Protein AF-A0A2V8ILE9-F1 (afdb_monomer_lite)

Secondary structure (DSSP, 8-state):
--------EEEEEEEETTEEEEEEEEEETTEEEEEEEETTEEEEEEEESSHHHHHHHHHHHHHHHHHTT-EEE--TTS-------

Sequence (85 aa):
MHNTDDRAAILWRLRARHTTATCVLQPLAVGALLTLLQDDDVVFREAFPDAHLAEARARALRARLQGKGWHAVPIANAGCGRRRA

pLDDT: mean 82.24, std 17.35, range [37.16, 94.31]

Radius of gyration: 14.8 Å; chains: 1; bounding box: 46×27×45 Å

Structure (mmCIF, N/CA/C/O backbone):
data_AF-A0A2V8ILE9-F1
#
_entry.id   AF-A0A2V8ILE9-F1
#
loop_
_atom_site.group_PDB
_atom_site.id
_atom_site.type_symbol
_atom_site.label_atom_id
_atom_site.label_alt_id
_atom_site.label_comp_id
_atom_site.label_asym_id
_atom_site.label_entity_id
_atom_site.label_seq_id
_atom_site.pdbx_PDB_ins_code
_atom_site.Cartn_x
_atom_site.Cartn_y
_atom_site.Cartn_z
_atom_site.occupancy
_atom_site.B_iso_or_equiv
_atom_site.auth_seq_id
_atom_site.auth_comp_id
_atom_site.auth_asym_id
_atom_site.auth_atom_id
_atom_site.pdbx_PDB_model_num
ATOM 1 N N . MET A 1 1 ? 1.921 2.752 -30.521 1.00 42.81 1 MET A N 1
ATOM 2 C CA . MET A 1 1 ? 1.364 1.802 -29.535 1.00 42.81 1 MET A CA 1
ATOM 3 C C . MET A 1 1 ? 2.220 1.868 -28.278 1.00 42.81 1 MET A C 1
ATOM 5 O O . MET A 1 1 ? 3.295 1.306 -28.311 1.00 42.81 1 MET A O 1
ATOM 9 N N . HIS A 1 2 ? 1.808 2.600 -27.242 1.00 38.22 2 HIS A N 1
ATOM 10 C CA . HIS A 1 2 ? 2.274 2.436 -25.853 1.00 38.22 2 HIS A CA 1
ATOM 11 C C . HIS A 1 2 ? 1.239 3.132 -24.967 1.00 38.22 2 HIS A C 1
ATOM 13 O O . HIS A 1 2 ? 1.404 4.275 -24.564 1.00 38.22 2 HIS A O 1
ATOM 19 N N . ASN A 1 3 ? 0.103 2.468 -24.768 1.00 37.16 3 ASN A N 1
ATOM 20 C CA . ASN A 1 3 ? -0.826 2.833 -23.708 1.00 37.16 3 ASN A CA 1
ATOM 21 C C . ASN A 1 3 ? -0.427 1.972 -22.505 1.00 37.16 3 ASN A C 1
ATOM 23 O O . ASN A 1 3 ? -1.107 0.998 -22.187 1.00 37.16 3 ASN A O 1
ATOM 27 N N . THR A 1 4 ? 0.759 2.235 -21.943 1.00 45.09 4 THR A N 1
ATOM 28 C CA . THR A 1 4 ? 1.124 1.675 -20.646 1.00 45.09 4 THR A CA 1
ATOM 29 C C . THR A 1 4 ? 0.186 2.318 -19.653 1.00 45.09 4 THR A C 1
ATOM 31 O O . THR A 1 4 ? 0.272 3.502 -19.336 1.00 45.09 4 THR A O 1
ATOM 34 N N . ASP A 1 5 ? -0.789 1.527 -19.237 1.00 46.66 5 ASP A N 1
ATOM 35 C CA . ASP A 1 5 ? -1.605 1.787 -18.074 1.00 46.66 5 ASP A CA 1
ATOM 36 C C . ASP A 1 5 ? -0.669 1.738 -16.847 1.00 46.66 5 ASP A C 1
ATOM 38 O O . ASP A 1 5 ? -0.692 0.807 -16.055 1.00 46.66 5 ASP A O 1
ATOM 42 N N . ASP A 1 6 ? 0.202 2.746 -16.704 1.00 53.69 6 ASP A N 1
ATOM 43 C CA . ASP A 1 6 ? 0.983 3.080 -15.503 1.00 53.69 6 ASP A CA 1
ATOM 44 C C . ASP A 1 6 ? 0.034 3.632 -14.420 1.00 53.69 6 ASP A C 1
ATOM 46 O O . ASP A 1 6 ? 0.309 4.604 -13.709 1.00 53.69 6 ASP A O 1
ATOM 50 N N . ARG A 1 7 ? -1.170 3.057 -14.329 1.00 68.88 7 ARG A N 1
ATOM 51 C CA . ARG A 1 7 ? -2.164 3.468 -13.355 1.00 68.88 7 ARG A CA 1
ATOM 52 C C . ARG A 1 7 ? -1.724 2.919 -12.020 1.00 68.88 7 ARG A C 1
ATOM 54 O O . ARG A 1 7 ? -1.676 1.712 -11.798 1.00 68.88 7 ARG A O 1
ATOM 61 N N . ALA A 1 8 ? -1.409 3.844 -11.128 1.00 80.81 8 ALA A N 1
ATOM 62 C CA . ALA A 1 8 ? -1.158 3.544 -9.738 1.00 80.81 8 ALA A CA 1
ATOM 63 C C . ALA A 1 8 ? -2.285 2.645 -9.187 1.00 80.81 8 ALA A C 1
ATOM 65 O O . ALA A 1 8 ? -3.466 2.995 -9.232 1.00 80.81 8 ALA A O 1
ATOM 66 N N . ALA A 1 9 ? -1.919 1.463 -8.700 1.00 87.88 9 ALA A N 1
ATOM 67 C CA . ALA A 1 9 ? -2.836 0.455 -8.197 1.00 87.88 9 ALA A CA 1
ATOM 68 C C . ALA A 1 9 ? -2.968 0.581 -6.678 1.00 87.88 9 ALA A C 1
ATOM 70 O O . ALA A 1 9 ? -1.978 0.591 -5.945 1.00 87.88 9 ALA A O 1
ATOM 71 N N . ILE A 1 10 ? -4.200 0.647 -6.174 1.00 90.69 10 ILE A N 1
ATOM 72 C CA . ILE A 1 10 ? -4.445 0.609 -4.730 1.00 90.69 10 ILE A CA 1
ATOM 73 C C . ILE A 1 10 ? -4.281 -0.838 -4.257 1.00 90.69 10 ILE A C 1
ATOM 75 O O . ILE A 1 10 ? -5.096 -1.696 -4.594 1.00 90.69 10 ILE A O 1
ATOM 79 N N . LEU A 1 11 ? -3.254 -1.105 -3.450 1.00 91.00 11 LEU A N 1
ATOM 80 C CA . LEU A 1 11 ? -2.987 -2.443 -2.915 1.00 91.00 11 LEU A CA 1
ATOM 81 C C . LEU A 1 11 ? -3.925 -2.794 -1.758 1.00 91.00 11 LEU A C 1
ATOM 83 O O . LEU A 1 11 ? -4.393 -3.925 -1.633 1.00 91.00 11 LEU A O 1
ATOM 87 N N . TRP A 1 12 ? -4.175 -1.832 -0.874 1.00 92.94 12 TRP A N 1
ATOM 88 C CA . TRP A 1 12 ? -5.092 -1.985 0.250 1.00 92.94 12 TRP A CA 1
ATOM 89 C C . TRP A 1 12 ? -5.528 -0.619 0.776 1.00 92.94 12 TRP A C 1
ATOM 91 O O . TRP A 1 12 ? -4.828 0.386 0.643 1.00 92.94 12 TRP A O 1
ATOM 101 N N . ARG A 1 13 ? -6.688 -0.607 1.431 1.00 93.94 13 ARG A N 1
ATOM 102 C CA . ARG A 1 13 ? -7.164 0.513 2.235 1.00 93.94 13 ARG A CA 1
ATOM 103 C C . ARG A 1 13 ? -7.521 0.002 3.622 1.00 93.94 13 ARG A C 1
ATOM 105 O O . ARG A 1 13 ? -8.180 -1.028 3.760 1.00 93.94 13 ARG A O 1
ATOM 112 N N . LEU A 1 14 ? -7.063 0.711 4.641 1.00 93.88 14 LEU A N 1
ATOM 113 C CA . LEU A 1 14 ? -7.359 0.450 6.039 1.00 93.88 14 LEU A CA 1
ATOM 114 C C . LEU A 1 14 ? -8.002 1.686 6.670 1.00 93.88 14 LEU A C 1
ATOM 116 O O . LEU A 1 14 ? -7.761 2.808 6.235 1.00 93.88 14 LEU A O 1
ATOM 120 N N . ARG A 1 15 ? -8.788 1.491 7.724 1.00 92.81 15 ARG A N 1
ATOM 121 C CA . ARG A 1 15 ? -9.394 2.571 8.507 1.00 92.81 15 ARG A CA 1
ATOM 122 C C . ARG A 1 15 ? -9.217 2.315 9.997 1.00 92.81 15 ARG A C 1
ATOM 124 O O . ARG A 1 15 ? -9.421 1.194 10.460 1.00 92.81 15 ARG A O 1
ATOM 131 N N . ALA A 1 16 ? -8.890 3.363 10.740 1.00 92.00 16 ALA A N 1
ATOM 132 C CA . ALA A 1 16 ? -8.874 3.382 12.196 1.00 92.00 16 ALA A CA 1
ATOM 133 C C . ALA A 1 16 ? -9.694 4.572 12.693 1.00 92.00 16 ALA A C 1
ATOM 135 O O . ALA A 1 16 ? -9.355 5.705 12.386 1.00 92.00 16 ALA A O 1
ATOM 136 N N . ARG A 1 17 ? -10.757 4.322 13.472 1.00 86.94 17 ARG A N 1
ATOM 137 C CA . ARG A 1 17 ? -11.670 5.339 14.041 1.00 86.94 17 ARG A CA 1
ATOM 138 C C . ARG A 1 17 ? -12.067 6.446 13.038 1.00 86.94 17 ARG A C 1
ATOM 140 O O . ARG A 1 17 ? -13.035 6.270 12.295 1.00 86.94 17 ARG A O 1
ATOM 147 N N . HIS A 1 18 ? -11.309 7.543 13.001 1.00 87.44 18 HIS A N 1
ATOM 148 C CA . HIS A 1 18 ? -11.550 8.741 12.185 1.00 87.44 18 HIS A CA 1
ATOM 149 C C . HIS A 1 18 ? -10.567 8.936 11.022 1.00 87.44 18 HIS A C 1
ATOM 151 O O . HIS A 1 18 ? -10.713 9.899 10.287 1.00 87.44 18 HIS A O 1
ATOM 157 N N . THR A 1 19 ? -9.621 8.018 10.835 1.00 90.62 19 THR A N 1
ATOM 158 C CA . THR A 1 19 ? -8.532 8.130 9.864 1.00 90.62 19 THR A CA 1
ATOM 159 C C . THR A 1 19 ? -8.525 6.949 8.902 1.00 90.62 19 THR A C 1
ATOM 161 O O . THR A 1 19 ? -8.800 5.804 9.283 1.00 90.62 19 THR 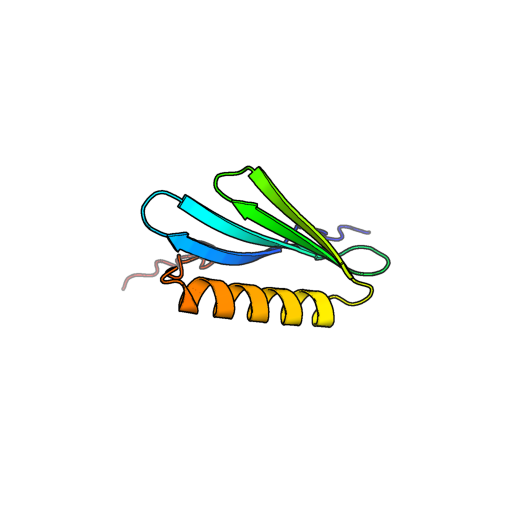A O 1
ATOM 164 N N . THR A 1 20 ? -8.176 7.209 7.646 1.00 92.00 20 THR A N 1
ATOM 165 C CA . THR A 1 20 ? -8.064 6.204 6.585 1.00 92.00 20 THR A CA 1
ATOM 166 C C . THR A 1 20 ? -6.647 6.177 6.036 1.00 92.00 20 THR A C 1
ATOM 168 O O . THR A 1 20 ? -6.107 7.211 5.676 1.00 92.00 20 THR A O 1
ATOM 171 N N . ALA A 1 21 ? -6.057 4.989 5.917 1.00 92.88 21 ALA A N 1
ATOM 172 C CA . ALA A 1 21 ? -4.758 4.777 5.296 1.00 92.88 21 ALA A CA 1
ATOM 173 C C . ALA A 1 21 ? -4.936 4.005 3.988 1.00 92.88 21 ALA A C 1
ATOM 175 O O . ALA A 1 21 ? -5.525 2.923 3.969 1.00 92.88 21 ALA A O 1
ATOM 176 N N . THR A 1 22 ? -4.420 4.540 2.889 1.00 93.62 22 THR A N 1
ATOM 177 C CA . THR A 1 22 ? -4.477 3.917 1.565 1.00 93.62 22 THR A CA 1
ATOM 178 C C . THR A 1 22 ? -3.064 3.673 1.072 1.00 93.62 22 THR A C 1
ATOM 180 O O . THR A 1 22 ? -2.258 4.595 1.012 1.00 93.62 22 THR A O 1
ATOM 183 N N . CYS A 1 23 ? -2.761 2.436 0.699 1.00 92.69 23 CYS A N 1
ATOM 184 C CA . CYS A 1 23 ? -1.475 2.095 0.117 1.00 92.69 23 CYS A CA 1
ATOM 185 C C . CYS A 1 23 ? -1.617 1.904 -1.386 1.00 92.69 23 CYS A C 1
ATOM 187 O O . CYS A 1 23 ? -2.455 1.126 -1.852 1.00 92.69 23 CYS A O 1
ATOM 189 N N . VAL A 1 24 ? -0.794 2.635 -2.123 1.00 92.69 24 VAL A N 1
ATOM 190 C CA . VAL A 1 24 ? -0.809 2.734 -3.574 1.00 92.69 24 VAL A CA 1
ATOM 191 C C . VAL A 1 24 ? 0.555 2.312 -4.099 1.00 92.69 24 VAL A C 1
ATOM 193 O O . VAL A 1 24 ? 1.586 2.751 -3.593 1.00 92.69 24 VAL A O 1
ATOM 196 N N . LEU A 1 25 ? 0.555 1.464 -5.117 1.00 91.56 25 LEU A N 1
ATOM 197 C CA . LEU A 1 25 ? 1.738 1.045 -5.843 1.00 91.56 25 LEU A CA 1
ATOM 198 C C . LEU A 1 25 ? 1.673 1.613 -7.252 1.00 91.56 25 LEU A C 1
ATOM 200 O O . LEU A 1 25 ? 0.752 1.310 -8.004 1.00 91.56 25 LEU A O 1
ATOM 204 N N . GLN A 1 26 ? 2.656 2.419 -7.613 1.00 91.44 26 GLN A N 1
ATOM 205 C CA . GLN A 1 26 ? 2.813 2.917 -8.967 1.00 91.44 26 GLN A CA 1
ATOM 206 C C . GLN A 1 26 ? 3.975 2.168 -9.631 1.00 91.44 26 GLN A C 1
ATOM 208 O O . GLN A 1 26 ? 5.102 2.280 -9.142 1.00 91.44 26 GLN A O 1
ATOM 213 N N . PRO A 1 27 ? 3.736 1.385 -10.697 1.00 87.06 27 PRO A N 1
ATOM 214 C CA . PRO A 1 27 ? 4.832 0.835 -11.485 1.00 87.06 27 PRO A CA 1
ATOM 215 C C . PRO A 1 27 ? 5.649 1.982 -12.102 1.00 87.06 27 PRO A C 1
ATOM 217 O O . PRO A 1 27 ? 5.137 3.074 -12.329 1.00 87.06 27 PRO A O 1
ATOM 220 N N . LEU A 1 28 ? 6.949 1.765 -12.279 1.00 86.44 28 LEU A N 1
ATOM 221 C CA . LEU A 1 28 ? 7.857 2.682 -12.963 1.00 86.44 28 LEU A CA 1
ATOM 222 C C . LEU A 1 28 ? 8.638 1.893 -14.016 1.00 86.44 28 LEU A C 1
ATOM 224 O O . LEU A 1 28 ? 8.833 0.687 -13.880 1.00 86.44 28 LEU A O 1
ATOM 228 N N . ALA A 1 29 ? 9.179 2.584 -15.021 1.00 83.62 29 ALA A N 1
ATOM 229 C CA . ALA A 1 29 ? 9.976 1.950 -16.079 1.00 83.62 29 ALA A CA 1
ATOM 230 C C . ALA A 1 29 ? 11.175 1.126 -15.555 1.00 83.62 29 ALA A C 1
ATOM 232 O O . ALA A 1 29 ? 11.609 0.184 -16.209 1.00 83.62 29 ALA A O 1
ATOM 233 N N . VAL A 1 30 ? 11.704 1.475 -14.377 1.00 83.94 30 VAL A N 1
ATOM 234 C CA . VAL A 1 30 ? 12.838 0.807 -13.713 1.00 83.94 30 VAL A CA 1
ATOM 235 C C . VAL A 1 30 ? 12.555 0.556 -12.224 1.00 83.94 30 VAL A C 1
ATOM 237 O O . VAL A 1 30 ? 13.388 0.838 -11.365 1.00 83.94 30 VAL A O 1
ATOM 240 N N . GLY A 1 31 ? 11.354 0.063 -11.905 1.00 88.38 31 GLY A N 1
ATOM 241 C CA . GLY A 1 31 ? 11.009 -0.389 -10.554 1.00 88.38 31 GLY A CA 1
ATOM 242 C C . GLY A 1 31 ? 9.558 -0.113 -10.178 1.00 88.38 31 GLY A C 1
ATOM 243 O O . GLY A 1 31 ? 8.657 -0.182 -11.011 1.00 88.38 31 GLY A O 1
ATOM 244 N N . ALA A 1 32 ? 9.320 0.208 -8.909 1.00 90.75 32 ALA A N 1
ATOM 245 C CA . ALA A 1 32 ? 7.999 0.586 -8.426 1.00 90.75 32 ALA A CA 1
ATOM 246 C C . ALA A 1 32 ? 8.078 1.595 -7.279 1.00 90.75 32 ALA A C 1
ATOM 248 O O . ALA A 1 32 ? 8.988 1.572 -6.454 1.00 90.75 32 ALA A O 1
ATOM 249 N N . LEU A 1 33 ? 7.090 2.474 -7.203 1.00 92.56 33 LEU A N 1
ATOM 250 C CA . LEU A 1 33 ? 6.945 3.460 -6.147 1.00 92.56 33 LEU A CA 1
ATOM 251 C C . LEU A 1 33 ? 5.783 3.068 -5.238 1.00 92.56 33 LEU A C 1
ATOM 253 O O . LEU A 1 33 ? 4.628 3.043 -5.661 1.00 92.56 33 LEU A O 1
ATOM 257 N N . LEU A 1 34 ? 6.085 2.811 -3.970 1.00 94.31 34 LEU A N 1
ATOM 258 C CA . LEU A 1 34 ? 5.085 2.563 -2.944 1.00 94.31 34 LEU A CA 1
ATOM 259 C C . LEU A 1 34 ? 4.775 3.867 -2.211 1.00 94.31 34 LEU A C 1
ATOM 261 O O . LEU A 1 34 ? 5.655 4.476 -1.607 1.00 94.31 34 LEU A O 1
ATOM 265 N N . THR A 1 35 ? 3.512 4.275 -2.229 1.00 94.31 35 THR A N 1
ATOM 266 C CA . THR A 1 35 ? 3.022 5.460 -1.521 1.00 94.31 35 THR A CA 1
ATOM 267 C C . THR A 1 35 ? 1.974 5.043 -0.500 1.00 94.31 35 THR A C 1
ATOM 269 O O . THR A 1 35 ? 1.050 4.289 -0.803 1.00 94.31 35 THR A O 1
ATOM 272 N N . LEU A 1 36 ? 2.111 5.525 0.728 1.00 93.44 36 LEU A N 1
ATOM 273 C CA . LEU A 1 36 ? 1.115 5.406 1.779 1.00 93.44 36 LEU A CA 1
ATOM 274 C C . LEU A 1 36 ? 0.510 6.786 2.015 1.00 93.44 36 LEU A C 1
ATOM 276 O O . LEU A 1 36 ? 1.207 7.731 2.384 1.00 93.44 36 LEU A O 1
ATOM 280 N N . LEU A 1 37 ? -0.793 6.864 1.798 1.00 93.12 37 LEU A N 1
ATOM 281 C CA . LEU A 1 37 ? -1.619 8.032 2.048 1.00 93.12 37 LEU A CA 1
ATOM 282 C C . LEU A 1 37 ? -2.363 7.833 3.367 1.00 93.12 37 LEU A C 1
ATOM 284 O O . LEU A 1 37 ? -2.857 6.731 3.612 1.00 93.12 37 LEU A O 1
ATOM 288 N N . GLN A 1 38 ? -2.484 8.870 4.185 1.00 92.25 38 GLN A N 1
ATOM 289 C CA . GLN A 1 38 ? -3.336 8.903 5.368 1.00 92.25 38 GLN A CA 1
ATOM 290 C C . GLN A 1 38 ? -4.200 10.160 5.311 1.00 92.25 38 GLN A C 1
ATOM 292 O O . GLN A 1 38 ? -3.648 11.248 5.288 1.00 92.25 38 GLN A O 1
ATOM 297 N N . ASP A 1 39 ? -5.526 10.012 5.283 1.00 88.44 39 ASP A N 1
ATOM 298 C CA . ASP A 1 39 ? -6.469 11.139 5.149 1.00 88.44 39 ASP A CA 1
ATOM 299 C C . ASP A 1 39 ? -6.097 12.094 3.992 1.00 88.44 39 ASP A C 1
ATOM 301 O O . ASP A 1 39 ? -6.136 13.308 4.131 1.00 88.44 39 ASP A O 1
ATOM 305 N N . ASP A 1 40 ? -5.708 11.506 2.852 1.00 82.38 40 ASP A N 1
ATOM 306 C CA . ASP A 1 40 ? -5.229 12.168 1.624 1.00 82.38 40 ASP A CA 1
ATOM 307 C C . ASP A 1 40 ? -3.818 12.790 1.681 1.00 82.38 40 ASP A C 1
ATOM 309 O O . ASP A 1 40 ? -3.266 13.140 0.636 1.00 82.38 40 ASP A O 1
ATOM 313 N N . ASP A 1 41 ? -3.157 12.790 2.841 1.00 88.81 41 ASP A N 1
ATOM 314 C CA . ASP A 1 41 ? -1.759 13.210 2.979 1.00 88.81 41 ASP A CA 1
ATOM 315 C C . ASP A 1 41 ? -0.764 12.072 2.717 1.00 88.81 41 ASP A C 1
ATOM 317 O O . ASP A 1 41 ? -0.925 10.941 3.182 1.00 88.81 41 ASP A O 1
ATOM 321 N N . VAL A 1 42 ? 0.333 12.369 2.014 1.00 90.50 42 VAL A N 1
ATOM 322 C CA . VAL A 1 42 ? 1.436 11.415 1.816 1.00 90.50 42 VAL A CA 1
ATOM 323 C C . VAL A 1 42 ? 2.242 11.299 3.106 1.00 90.50 42 VAL A C 1
ATOM 325 O O . VAL A 1 42 ? 3.079 12.145 3.410 1.00 90.50 42 VAL A O 1
ATOM 328 N N . VAL A 1 43 ? 2.039 10.210 3.843 1.00 91.50 43 VAL A N 1
ATOM 329 C CA . VAL A 1 43 ? 2.780 9.938 5.086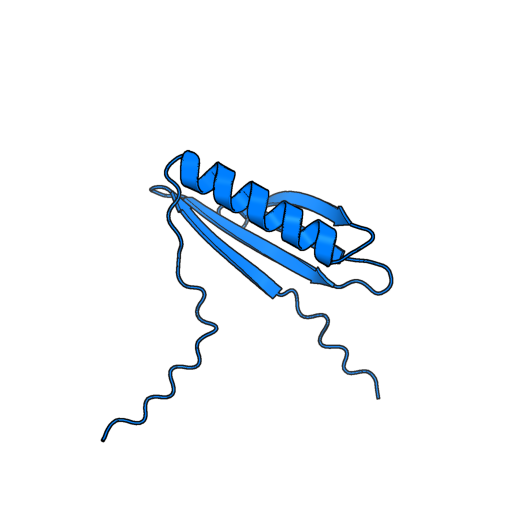 1.00 91.50 43 VAL A CA 1
ATOM 330 C C . VAL A 1 43 ? 4.049 9.131 4.856 1.00 91.50 43 VAL A C 1
ATOM 332 O O . VAL A 1 43 ? 4.955 9.137 5.687 1.00 91.50 43 VAL A O 1
ATOM 335 N N . PHE A 1 44 ? 4.120 8.402 3.746 1.00 89.75 44 PHE A N 1
ATOM 336 C CA . PHE A 1 44 ? 5.287 7.605 3.407 1.00 89.75 44 PHE A CA 1
ATOM 337 C C . PHE A 1 44 ? 5.347 7.362 1.902 1.00 89.75 44 PHE A C 1
ATOM 339 O O . PHE A 1 44 ? 4.335 7.095 1.255 1.00 89.75 44 PHE A O 1
ATOM 346 N N . ARG A 1 45 ? 6.550 7.452 1.342 1.00 92.88 45 ARG A N 1
ATOM 347 C CA . ARG A 1 45 ? 6.810 7.252 -0.079 1.00 92.88 45 ARG A CA 1
ATOM 348 C C . ARG A 1 45 ? 8.197 6.645 -0.235 1.00 92.88 45 ARG A C 1
ATOM 350 O O . ARG A 1 45 ? 9.177 7.263 0.165 1.00 92.88 45 ARG A O 1
ATOM 357 N N . GLU A 1 46 ? 8.272 5.451 -0.805 1.00 92.62 46 GLU A N 1
ATOM 358 C CA . GLU A 1 46 ? 9.527 4.713 -0.968 1.00 92.62 46 GLU A CA 1
ATOM 359 C C . GLU A 1 46 ? 9.579 4.070 -2.358 1.00 92.62 46 GLU A C 1
ATOM 361 O O . GLU A 1 46 ? 8.597 3.492 -2.830 1.00 92.62 46 GLU A O 1
ATOM 366 N N . ALA A 1 47 ? 10.718 4.217 -3.035 1.00 92.56 47 ALA A N 1
ATOM 367 C CA . ALA A 1 47 ? 10.970 3.605 -4.332 1.00 92.56 47 ALA A CA 1
ATOM 368 C C . ALA A 1 47 ? 11.692 2.269 -4.147 1.00 92.56 47 ALA A C 1
ATOM 370 O O . ALA A 1 47 ? 12.613 2.154 -3.341 1.00 92.56 47 ALA A O 1
ATOM 371 N N . PHE A 1 48 ? 11.284 1.277 -4.925 1.00 91.00 48 PHE A N 1
ATOM 372 C CA . PHE A 1 48 ? 11.827 -0.069 -4.915 1.00 91.00 48 PHE A CA 1
ATOM 373 C C . PHE A 1 48 ? 12.331 -0.433 -6.312 1.00 91.00 48 PHE A C 1
ATOM 375 O O . PHE A 1 48 ? 11.705 -0.051 -7.303 1.00 91.00 48 PHE A O 1
ATOM 382 N N . PRO A 1 49 ? 13.41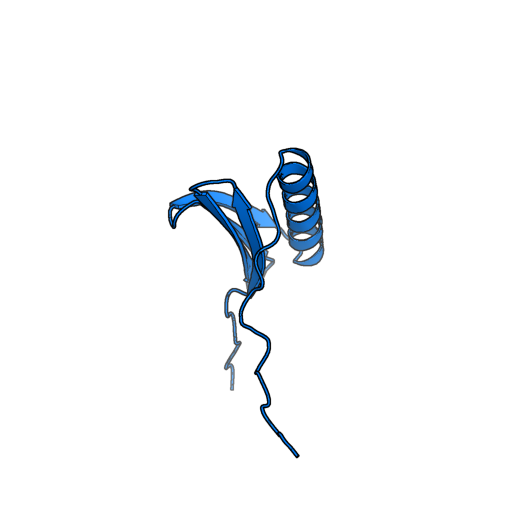9 -1.214 -6.407 1.00 89.81 49 PRO A N 1
ATOM 383 C CA . PRO A 1 49 ? 13.914 -1.708 -7.689 1.00 89.81 49 PRO A CA 1
ATOM 384 C C . PRO A 1 49 ? 12.998 -2.782 -8.300 1.00 89.81 49 PRO A C 1
ATOM 386 O O . PRO A 1 49 ? 13.069 -3.027 -9.498 1.00 89.81 49 PRO A O 1
ATOM 389 N N . ASP A 1 50 ? 12.133 -3.407 -7.492 1.00 87.94 50 ASP A N 1
ATOM 390 C CA . ASP A 1 50 ? 11.219 -4.477 -7.900 1.00 87.94 50 ASP A CA 1
ATOM 391 C C . ASP A 1 50 ? 9.830 -4.271 -7.266 1.00 87.94 50 ASP A C 1
ATOM 393 O O . ASP A 1 50 ? 9.706 -3.993 -6.066 1.00 87.94 50 ASP A O 1
ATOM 397 N N . ALA A 1 51 ? 8.778 -4.439 -8.071 1.00 86.69 51 ALA A N 1
ATOM 398 C CA . ALA A 1 51 ? 7.387 -4.406 -7.632 1.00 86.69 51 ALA A CA 1
ATOM 399 C C . ALA A 1 51 ? 7.079 -5.476 -6.571 1.00 86.69 51 ALA A C 1
ATOM 401 O O . ALA A 1 51 ? 6.341 -5.198 -5.625 1.00 86.69 51 ALA A O 1
ATOM 402 N N . HIS A 1 52 ? 7.695 -6.659 -6.647 1.00 88.19 52 HIS A N 1
ATOM 403 C CA . HIS A 1 52 ? 7.521 -7.711 -5.644 1.00 88.19 52 HIS A CA 1
ATOM 404 C C . HIS A 1 52 ? 8.024 -7.284 -4.260 1.00 88.19 52 HIS A C 1
ATOM 406 O O . HIS A 1 52 ? 7.382 -7.582 -3.248 1.00 88.19 52 HIS A O 1
ATOM 412 N N . LEU A 1 53 ? 9.137 -6.544 -4.197 1.00 91.00 53 LEU A N 1
ATOM 413 C CA . LEU A 1 53 ? 9.657 -6.001 -2.938 1.00 91.00 53 LEU A CA 1
ATOM 414 C C . LEU A 1 53 ? 8.727 -4.924 -2.374 1.00 91.00 53 LEU A C 1
ATOM 416 O O . LEU A 1 53 ? 8.425 -4.931 -1.176 1.00 91.00 53 LEU A O 1
ATOM 420 N N . ALA A 1 54 ? 8.222 -4.044 -3.240 1.00 90.81 54 ALA A N 1
ATOM 421 C CA . ALA A 1 54 ? 7.247 -3.030 -2.860 1.00 90.81 54 ALA A CA 1
ATOM 422 C C . ALA A 1 54 ? 5.947 -3.660 -2.325 1.00 90.81 54 ALA A C 1
ATOM 424 O O . ALA A 1 54 ? 5.431 -3.245 -1.285 1.00 90.81 54 ALA A O 1
ATOM 425 N N . GLU A 1 55 ? 5.443 -4.716 -2.967 1.00 91.00 55 GLU A N 1
ATOM 426 C CA . GLU A 1 55 ? 4.280 -5.467 -2.491 1.00 91.00 55 GLU A CA 1
ATOM 427 C C . GLU A 1 55 ? 4.529 -6.146 -1.142 1.00 91.00 55 GLU A C 1
ATOM 429 O O . GLU A 1 55 ? 3.682 -6.074 -0.245 1.00 91.00 55 GLU A O 1
ATOM 434 N N . ALA A 1 56 ? 5.679 -6.803 -0.970 1.00 93.06 56 ALA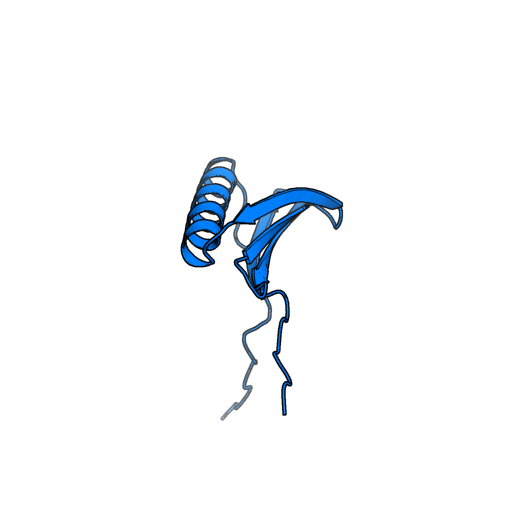 A N 1
ATOM 435 C CA . ALA A 1 56 ? 6.042 -7.436 0.295 1.00 93.06 56 ALA A CA 1
ATOM 436 C C . ALA A 1 56 ? 6.087 -6.398 1.427 1.00 93.06 56 ALA A C 1
ATOM 438 O O . ALA A 1 56 ? 5.534 -6.622 2.512 1.00 93.06 56 ALA A O 1
ATOM 439 N N . ARG A 1 57 ? 6.651 -5.215 1.148 1.00 93.31 57 ARG A N 1
ATOM 440 C CA . ARG A 1 57 ? 6.648 -4.080 2.075 1.00 93.31 57 ARG A CA 1
ATOM 441 C C . ARG A 1 57 ? 5.232 -3.610 2.394 1.00 93.31 57 ARG A C 1
ATOM 443 O O . ARG A 1 57 ? 4.909 -3.415 3.568 1.00 93.31 57 ARG A O 1
ATOM 450 N N . ALA A 1 58 ? 4.373 -3.485 1.387 1.00 92.94 58 ALA A N 1
ATOM 451 C CA . ALA A 1 58 ? 2.977 -3.103 1.562 1.00 92.94 58 ALA A CA 1
ATOM 452 C C . ALA A 1 58 ? 2.220 -4.097 2.458 1.00 92.94 58 ALA A C 1
ATOM 454 O O . ALA A 1 58 ? 1.471 -3.679 3.343 1.00 92.94 58 ALA A O 1
ATOM 455 N N . ARG A 1 59 ? 2.431 -5.408 2.280 1.00 92.94 59 ARG A N 1
ATOM 456 C CA . ARG A 1 59 ? 1.825 -6.457 3.124 1.00 92.94 59 ARG A CA 1
ATOM 457 C C . ARG A 1 59 ? 2.309 -6.364 4.570 1.00 92.94 59 ARG A C 1
ATOM 459 O O . ARG A 1 59 ? 1.494 -6.453 5.487 1.00 92.94 59 ARG A O 1
ATOM 466 N N . ALA A 1 60 ? 3.602 -6.118 4.782 1.00 93.75 60 ALA A N 1
ATOM 467 C CA . ALA A 1 60 ? 4.161 -5.930 6.119 1.00 93.75 60 ALA A CA 1
ATOM 468 C C . ALA A 1 60 ? 3.581 -4.688 6.822 1.00 93.75 60 ALA A C 1
ATOM 470 O O . ALA A 1 60 ? 3.232 -4.751 8.003 1.00 93.75 60 ALA A O 1
ATOM 471 N N . LEU A 1 61 ? 3.428 -3.569 6.102 1.00 92.00 61 LEU A N 1
ATOM 472 C CA . LEU A 1 61 ? 2.780 -2.358 6.619 1.00 92.00 61 LEU A CA 1
ATOM 473 C C . LEU A 1 61 ? 1.314 -2.614 6.977 1.00 92.00 61 LEU A C 1
ATOM 475 O O . LEU A 1 61 ? 0.882 -2.249 8.071 1.00 92.00 61 LEU A O 1
ATOM 479 N N . ARG A 1 62 ? 0.575 -3.310 6.104 1.00 93.38 62 ARG A N 1
ATOM 480 C CA . ARG A 1 62 ? -0.811 -3.711 6.362 1.00 93.38 62 ARG A CA 1
ATOM 481 C C . ARG A 1 62 ? -0.926 -4.524 7.650 1.00 93.38 62 ARG A C 1
ATOM 483 O O . ARG A 1 62 ? -1.720 -4.163 8.512 1.00 93.38 62 ARG A O 1
ATOM 490 N N . ALA A 1 63 ? -0.122 -5.576 7.803 1.00 93.50 63 ALA A N 1
ATOM 491 C CA . ALA A 1 63 ? -0.155 -6.437 8.985 1.00 93.50 63 ALA A CA 1
ATOM 492 C C . ALA A 1 63 ? 0.160 -5.657 10.273 1.00 93.50 63 ALA A C 1
ATOM 494 O O . ALA A 1 63 ? -0.527 -5.812 11.282 1.00 93.50 63 ALA A O 1
ATOM 495 N N . ARG A 1 64 ? 1.148 -4.753 10.224 1.00 92.56 64 ARG A N 1
ATOM 496 C CA . ARG A 1 64 ? 1.493 -3.870 11.350 1.00 92.56 64 ARG A CA 1
ATOM 497 C C . ARG A 1 64 ? 0.348 -2.938 11.737 1.00 92.56 64 ARG A C 1
ATOM 499 O O . ARG A 1 64 ? 0.089 -2.770 12.924 1.00 92.56 64 ARG A O 1
ATOM 506 N N . LEU A 1 65 ? -0.325 -2.327 10.764 1.00 91.38 65 LEU A N 1
ATOM 507 C CA . LEU A 1 65 ? -1.472 -1.455 11.025 1.00 91.38 65 LEU A CA 1
ATOM 508 C C . LEU A 1 65 ? -2.662 -2.254 11.564 1.00 91.38 65 LEU A C 1
ATOM 510 O O . LEU A 1 65 ? -3.285 -1.841 12.538 1.00 91.38 65 LEU A O 1
ATOM 514 N N . GLN A 1 66 ? -2.932 -3.437 11.014 1.00 92.81 66 GLN A N 1
ATOM 515 C CA . GLN A 1 66 ? -3.982 -4.317 11.528 1.00 92.81 66 GLN A CA 1
ATOM 516 C C . GLN A 1 66 ? -3.722 -4.743 12.978 1.00 92.81 66 GLN A C 1
ATOM 518 O O . GLN A 1 66 ? -4.637 -4.687 13.795 1.00 92.81 66 GLN A O 1
ATOM 523 N N . GLY A 1 67 ? -2.472 -5.053 13.339 1.00 92.38 67 GLY A N 1
ATOM 524 C CA . GLY A 1 67 ? -2.081 -5.319 14.729 1.00 92.38 67 GLY A CA 1
ATOM 525 C C . GLY A 1 67 ? -2.286 -4.127 15.676 1.00 92.38 67 GLY A C 1
AT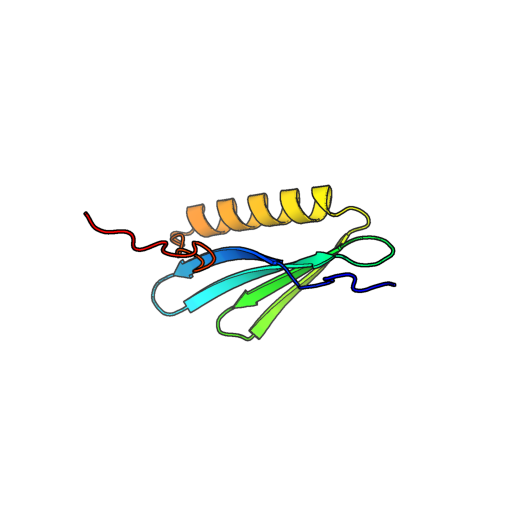OM 526 O O . GLY A 1 67 ? -2.442 -4.316 16.876 1.00 92.38 67 GLY A O 1
ATOM 527 N N . LYS A 1 68 ? -2.347 -2.899 15.144 1.00 90.75 68 LYS A N 1
ATOM 528 C CA . LYS A 1 68 ? -2.671 -1.668 15.887 1.00 90.75 68 LYS A CA 1
ATOM 529 C C . LYS A 1 68 ? -4.174 -1.347 15.909 1.00 90.75 68 LYS A C 1
ATOM 531 O O . LYS A 1 68 ? -4.549 -0.254 16.322 1.00 90.75 68 LYS A O 1
ATOM 536 N N . GLY A 1 69 ? -5.029 -2.259 15.443 1.00 91.25 69 GLY A N 1
ATOM 537 C CA . GLY A 1 69 ? -6.483 -2.074 15.421 1.00 91.25 69 GLY A CA 1
ATOM 538 C C . GLY A 1 69 ? -7.018 -1.354 14.181 1.00 91.25 69 GLY A C 1
ATOM 539 O O . GLY A 1 69 ? -8.113 -0.801 14.223 1.0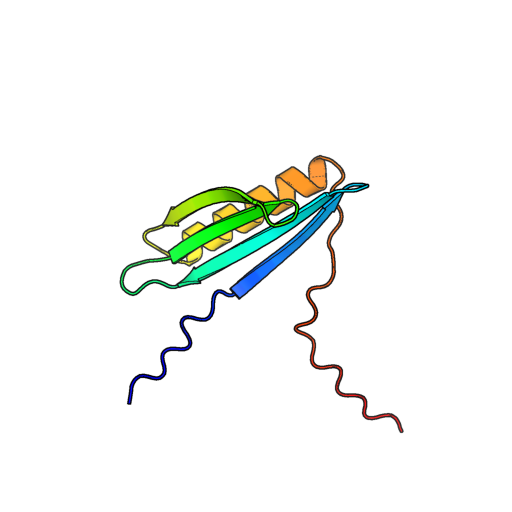0 91.25 69 GLY A O 1
ATOM 540 N N . TRP A 1 70 ? -6.267 -1.329 13.077 1.00 93.94 70 TRP A N 1
ATOM 541 C CA . TRP A 1 70 ? -6.786 -0.836 11.801 1.00 93.94 70 TRP A CA 1
ATOM 542 C C . TRP A 1 70 ? -7.567 -1.933 11.077 1.00 93.94 70 TRP A C 1
ATOM 544 O O . TRP A 1 70 ? -7.125 -3.079 10.980 1.00 93.94 70 TRP A O 1
ATOM 554 N N . HIS A 1 71 ? -8.707 -1.576 10.499 1.00 93.06 71 HIS A N 1
ATOM 555 C CA . HIS A 1 71 ? -9.602 -2.522 9.839 1.00 93.06 71 HIS A CA 1
ATOM 556 C C . HIS A 1 71 ? -9.551 -2.375 8.323 1.00 93.06 71 HIS A C 1
ATOM 558 O O . HIS A 1 71 ? -9.413 -1.269 7.804 1.00 93.06 71 HIS A O 1
ATOM 564 N N . ALA A 1 72 ? -9.661 -3.493 7.604 1.00 91.00 72 ALA A N 1
ATOM 565 C CA . ALA A 1 72 ? -9.670 -3.480 6.148 1.00 91.00 72 ALA A CA 1
ATOM 566 C C . ALA A 1 72 ? -10.945 -2.824 5.611 1.00 91.00 72 ALA A C 1
ATOM 568 O O . ALA A 1 72 ? -12.049 -3.150 6.041 1.00 91.00 72 ALA A O 1
ATOM 569 N N . VAL A 1 73 ? -10.773 -1.918 4.652 1.00 90.31 73 VAL A N 1
ATOM 570 C CA . VAL A 1 73 ? -11.864 -1.278 3.918 1.00 90.31 73 VAL A CA 1
ATOM 571 C C . VAL A 1 73 ? -11.903 -1.884 2.518 1.00 90.31 73 VAL A C 1
ATOM 573 O O . VAL A 1 73 ? -10.856 -1.957 1.865 1.00 90.31 73 VAL A O 1
ATOM 576 N N . PRO A 1 74 ? -13.076 -2.318 2.030 1.00 81.81 74 PRO A N 1
ATOM 577 C CA . PRO A 1 74 ? -13.197 -2.814 0.670 1.00 81.81 74 PRO A CA 1
ATOM 578 C C . PRO A 1 74 ? -12.817 -1.714 -0.327 1.00 81.81 74 PRO A C 1
ATOM 580 O O . PRO A 1 74 ? -13.353 -0.605 -0.295 1.00 81.81 74 PRO A O 1
ATOM 583 N N . ILE A 1 75 ? -11.878 -2.025 -1.218 1.00 80.50 75 ILE A N 1
ATOM 584 C CA . ILE A 1 75 ? -11.566 -1.182 -2.371 1.00 80.50 75 ILE A CA 1
ATOM 585 C C . ILE A 1 75 ? -12.618 -1.517 -3.420 1.00 80.50 75 ILE A C 1
ATOM 587 O O . ILE A 1 75 ? -12.746 -2.675 -3.818 1.00 80.50 75 ILE A O 1
ATOM 591 N N . ALA A 1 76 ? -13.391 -0.524 -3.850 1.00 61.72 76 ALA A N 1
ATOM 592 C CA . ALA A 1 76 ? -14.408 -0.685 -4.882 1.00 61.72 76 ALA A CA 1
ATOM 593 C C . ALA A 1 76 ? -13.767 -0.860 -6.275 1.00 61.72 76 ALA A C 1
ATOM 595 O O . ALA A 1 76 ? -13.954 -0.038 -7.156 1.00 61.72 76 ALA A O 1
ATOM 596 N N . ASN A 1 77 ? -13.001 -1.936 -6.462 1.00 51.97 77 ASN A N 1
ATOM 597 C CA . ASN A 1 77 ? -12.582 -2.444 -7.772 1.00 51.97 77 ASN A CA 1
ATOM 598 C C . ASN A 1 77 ? -13.342 -3.727 -8.146 1.00 51.97 77 ASN A C 1
ATOM 600 O O . ASN A 1 77 ? -13.123 -4.297 -9.210 1.00 51.97 77 ASN A O 1
ATOM 604 N N . ALA A 1 78 ? -14.268 -4.181 -7.298 1.00 45.66 78 ALA A N 1
ATOM 605 C CA . ALA A 1 78 ? -15.236 -5.190 -7.685 1.00 45.66 78 ALA A CA 1
ATOM 606 C C . ALA A 1 78 ? -16.311 -4.502 -8.526 1.00 45.66 78 ALA A C 1
ATOM 608 O O . ALA A 1 78 ? -17.223 -3.868 -7.990 1.00 45.66 78 ALA A O 1
ATOM 609 N N . GLY A 1 79 ? -16.200 -4.627 -9.850 1.00 41.53 79 GLY A N 1
ATOM 610 C CA . GLY A 1 79 ? -17.345 -4.465 -10.730 1.00 41.53 79 GLY A CA 1
ATOM 611 C C . GLY A 1 79 ? -18.487 -5.304 -10.168 1.00 41.53 79 GLY A C 1
ATOM 612 O O . GLY A 1 79 ? -18.481 -6.530 -10.255 1.00 41.53 79 GLY A O 1
ATOM 613 N N . CYS A 1 80 ? -19.449 -4.641 -9.532 1.00 43.34 80 CYS A N 1
ATOM 614 C CA . CYS A 1 80 ? -20.709 -5.248 -9.162 1.00 43.34 80 CYS A CA 1
ATOM 615 C C . CYS A 1 80 ? -21.453 -5.491 -10.474 1.00 43.34 80 CYS A C 1
ATOM 617 O O . CYS A 1 80 ? -22.266 -4.678 -10.914 1.00 43.34 80 CYS A O 1
ATOM 619 N N . GLY A 1 81 ? -21.139 -6.612 -11.121 1.00 43.06 81 GLY A N 1
ATOM 620 C CA . GLY A 1 81 ? -22.029 -7.260 -12.060 1.00 43.06 81 GLY A CA 1
ATOM 621 C C . GLY A 1 81 ? -23.289 -7.646 -11.301 1.00 43.06 81 GLY A C 1
ATOM 622 O O . GLY A 1 81 ? -23.447 -8.783 -10.870 1.00 43.06 81 GLY A O 1
ATOM 623 N N . ARG A 1 82 ? -24.199 -6.686 -11.117 1.00 53.88 82 ARG A N 1
ATOM 624 C CA . ARG A 1 82 ? -25.605 -7.000 -10.905 1.00 53.88 82 ARG A CA 1
ATOM 625 C C . ARG A 1 82 ? -26.083 -7.691 -12.180 1.00 53.88 82 ARG A C 1
ATOM 627 O O . ARG A 1 82 ? -26.453 -7.023 -13.139 1.00 53.88 82 ARG A O 1
ATOM 634 N N . ARG A 1 83 ? -26.113 -9.018 -12.192 1.00 50.56 83 ARG A N 1
ATOM 635 C CA . ARG A 1 83 ? -27.172 -9.735 -12.906 1.00 50.56 83 ARG A CA 1
ATOM 636 C C . ARG A 1 83 ? -27.959 -10.496 -11.858 1.00 50.56 83 ARG A C 1
ATOM 638 O O . ARG A 1 83 ? -27.571 -11.568 -11.412 1.00 50.56 83 ARG A O 1
ATOM 645 N N . ARG A 1 84 ? -29.005 -9.823 -11.377 1.00 53.81 84 ARG A N 1
ATOM 646 C CA . ARG A 1 84 ? -30.138 -10.475 -10.728 1.00 53.81 84 ARG A CA 1
ATOM 647 C C . ARG A 1 84 ? -30.822 -11.351 -11.779 1.00 53.81 84 ARG A C 1
ATOM 649 O O . ARG A 1 84 ? -30.981 -10.853 -12.888 1.00 53.81 84 ARG A O 1
ATOM 656 N N . ALA A 1 85 ? -31.232 -12.536 -11.325 1.00 51.91 85 ALA A N 1
ATOM 657 C CA . ALA A 1 85 ? -32.358 -13.358 -11.779 1.00 51.91 85 ALA A CA 1
ATOM 658 C C . ALA A 1 85 ? -32.408 -13.740 -13.266 1.00 51.91 85 ALA A C 1
ATOM 660 O O . ALA A 1 85 ? -32.642 -12.855 -14.115 1.00 51.91 85 ALA A O 1
#

Foldseek 3Di:
DDPPCQPWDFPFWWDDDPKIKTWTWGADPQFIKIFIAMPNHTPDIDTDRYPVVSSVVVVVVVVVVVVVVIGTDDDPPPPPPPPDD